Protein AF-0000000084556179 (afdb_homodimer)

InterPro domains:
  IPR007337 RelB antitoxin/Antitoxin DinJ [PF04221] (4-86)
  IPR007337 RelB antitoxin/Antitoxin DinJ [PTHR38781] (1-87)
  IPR007337 RelB antitoxin/Antitoxin DinJ [TIGR02384] (1-87)
  IPR013321 Arc-type ribbon-hel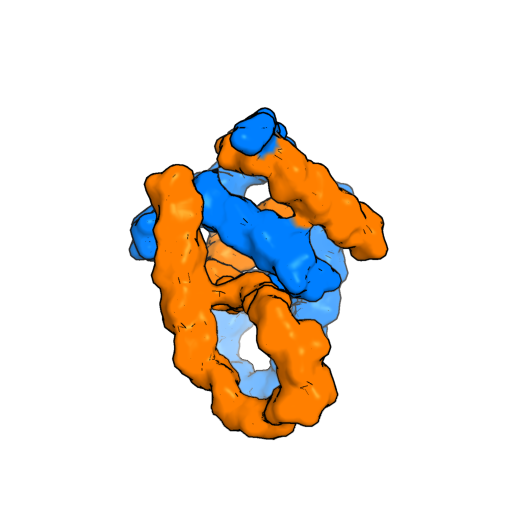ix-helix [G3DSA:1.10.1220.10] (3-83)
  IPR026262 Antitoxin DinJ [PIRSF003108] (1-89)

Structure (mmCIF, N/CA/C/O backbone):
data_AF-0000000084556179-model_v1
#
loop_
_entity.id
_entity.type
_entity.pdbx_description
1 polymer 'Damage-inducible protein J'
#
loop_
_atom_site.group_PDB
_atom_site.id
_atom_site.type_symbol
_atom_site.label_atom_id
_atom_site.label_alt_id
_atom_site.label_comp_id
_atom_site.label_asym_id
_atom_site.label_entity_id
_atom_site.label_seq_id
_atom_site.pdbx_PDB_ins_code
_atom_site.Cartn_x
_atom_site.Cartn_y
_atom_site.Cartn_z
_atom_site.occupancy
_atom_site.B_iso_or_equiv
_atom_site.auth_seq_id
_atom_site.auth_comp_id
_atom_site.auth_asym_id
_atom_site.auth_atom_id
_atom_site.pdbx_PDB_model_num
ATOM 1 N N . MET A 1 1 ? 7.383 20.641 6.957 1 67.94 1 MET A N 1
ATOM 2 C CA . MET A 1 1 ? 7.562 19.297 7.488 1 67.94 1 MET A CA 1
ATOM 3 C C . MET A 1 1 ? 8.719 18.578 6.785 1 67.94 1 MET A C 1
ATOM 5 O O . MET A 1 1 ? 9.008 18.875 5.625 1 67.94 1 MET A O 1
ATOM 9 N N . ALA A 1 2 ? 9.719 18.016 7.484 1 87.38 2 ALA A N 1
ATOM 10 C CA . ALA A 1 2 ? 10.883 17.344 6.914 1 87.38 2 ALA A CA 1
ATOM 11 C C . ALA A 1 2 ? 10.461 16.156 6.055 1 87.38 2 ALA A C 1
ATOM 13 O O . ALA A 1 2 ? 9.508 15.453 6.383 1 87.38 2 ALA A O 1
ATOM 14 N N . THR A 1 3 ? 10.992 16.047 4.801 1 90.12 3 THR A N 1
ATOM 15 C CA . THR A 1 3 ? 10.695 14.938 3.896 1 90.12 3 THR A CA 1
ATOM 16 C C . THR A 1 3 ? 11.734 13.836 4.027 1 90.12 3 THR A C 1
ATOM 18 O O . THR A 1 3 ? 12.852 14.078 4.492 1 90.12 3 THR A O 1
ATOM 21 N N . ALA A 1 4 ? 11.297 12.672 3.801 1 93.12 4 ALA A N 1
ATOM 22 C CA . ALA A 1 4 ? 12.172 11.5 3.777 1 93.12 4 ALA A CA 1
ATOM 23 C C . ALA A 1 4 ? 11.969 10.68 2.504 1 93.12 4 ALA A C 1
ATOM 25 O O . ALA A 1 4 ? 10.875 10.695 1.923 1 93.12 4 ALA A O 1
ATOM 26 N N . ASN A 1 5 ? 13.016 10.07 2.121 1 93.69 5 ASN A N 1
ATOM 27 C CA . ASN A 1 5 ? 12.961 9.188 0.962 1 93.69 5 ASN A CA 1
ATOM 28 C C . ASN A 1 5 ? 12.695 7.738 1.372 1 93.69 5 ASN A C 1
ATOM 30 O O . ASN A 1 5 ? 13.438 7.176 2.184 1 93.69 5 ASN A O 1
ATOM 34 N N . LEU A 1 6 ? 11.648 7.219 0.875 1 94.56 6 LEU A N 1
ATOM 35 C CA . LEU A 1 6 ? 11.352 5.801 1.053 1 94.56 6 LEU A CA 1
ATOM 36 C C . LEU A 1 6 ? 11.867 4.984 -0.128 1 94.56 6 LEU A C 1
ATOM 38 O O . LEU A 1 6 ? 11.492 5.238 -1.274 1 94.56 6 LEU A O 1
ATOM 42 N N . GLN A 1 7 ? 12.797 4.035 0.191 1 94.38 7 GLN A N 1
ATOM 43 C CA . GLN A 1 7 ? 13.422 3.213 -0.841 1 94.38 7 GLN A CA 1
ATOM 44 C C . GLN A 1 7 ? 13.164 1.729 -0.592 1 94.38 7 GLN A C 1
ATOM 46 O O . GLN A 1 7 ? 13.445 1.22 0.496 1 94.38 7 GLN A O 1
ATOM 51 N N . VAL A 1 8 ? 12.648 1.083 -1.588 1 94.88 8 VAL A N 1
ATOM 52 C CA . VAL A 1 8 ? 12.375 -0.347 -1.494 1 94.88 8 VAL A CA 1
ATOM 53 C C . VAL A 1 8 ? 12.828 -1.046 -2.773 1 94.88 8 VAL A C 1
ATOM 55 O O . VAL A 1 8 ? 12.57 -0.562 -3.879 1 94.88 8 VAL A O 1
ATOM 58 N N . ARG A 1 9 ? 13.523 -2.125 -2.576 1 93.88 9 ARG A N 1
ATOM 59 C CA . ARG A 1 9 ? 13.906 -2.951 -3.715 1 93.88 9 ARG A CA 1
ATOM 60 C C . ARG A 1 9 ? 12.828 -3.975 -4.043 1 93.88 9 ARG A C 1
ATOM 62 O O . ARG A 1 9 ? 12.375 -4.711 -3.162 1 93.88 9 ARG A O 1
ATOM 69 N N . ILE A 1 10 ? 12.438 -3.961 -5.316 1 93.94 10 ILE A N 1
ATOM 70 C CA . ILE A 1 10 ? 11.398 -4.895 -5.734 1 93.94 10 ILE A CA 1
ATOM 71 C C . ILE A 1 10 ? 11.703 -5.41 -7.141 1 93.94 10 ILE A C 1
ATOM 73 O O . ILE A 1 10 ? 12.586 -4.891 -7.816 1 93.94 10 ILE A O 1
ATOM 77 N N . ASP A 1 11 ? 11.008 -6.492 -7.527 1 93.94 11 ASP A N 1
ATOM 78 C CA . ASP A 1 11 ? 11.117 -7.004 -8.891 1 93.94 11 ASP A CA 1
ATOM 79 C C . ASP A 1 11 ? 10.773 -5.926 -9.914 1 93.94 11 ASP A C 1
ATOM 81 O O . ASP A 1 11 ? 9.789 -5.199 -9.75 1 93.94 11 ASP A O 1
ATOM 85 N N . ALA A 1 12 ? 11.578 -5.84 -10.898 1 96.06 12 ALA A N 1
ATOM 86 C CA . ALA A 1 12 ? 11.383 -4.82 -11.93 1 96.06 12 ALA A CA 1
ATOM 87 C C . ALA A 1 12 ? 10.031 -4.98 -12.609 1 96.06 12 ALA A C 1
ATOM 89 O O . ALA A 1 12 ? 9.359 -3.99 -12.914 1 96.06 12 ALA A O 1
ATOM 90 N N . ASP A 1 13 ? 9.648 -6.195 -12.906 1 95.5 13 ASP A N 1
ATOM 91 C CA . ASP A 1 13 ? 8.367 -6.461 -13.555 1 95.5 13 ASP A CA 1
ATOM 92 C C . ASP A 1 13 ? 7.207 -6.031 -12.656 1 95.5 13 ASP A C 1
ATOM 94 O O . ASP A 1 13 ? 6.234 -5.438 -13.133 1 95.5 13 ASP A O 1
ATOM 98 N N . LEU A 1 14 ? 7.32 -6.379 -11.414 1 95.31 14 LEU A N 1
ATOM 99 C CA . LEU A 1 14 ? 6.297 -5.977 -10.453 1 95.31 14 LEU A CA 1
ATOM 100 C C . LEU A 1 14 ? 6.188 -4.457 -10.383 1 95.31 14 LEU A C 1
ATOM 102 O O . LEU A 1 14 ? 5.082 -3.91 -10.375 1 95.31 14 LEU A O 1
ATOM 106 N N . LYS A 1 15 ? 7.27 -3.803 -10.281 1 96.75 15 LYS A N 1
ATOM 107 C CA . LYS A 1 15 ? 7.281 -2.342 -10.258 1 96.75 15 LYS A CA 1
ATOM 108 C C . LYS A 1 15 ? 6.586 -1.767 -11.484 1 96.75 15 LYS A C 1
ATOM 110 O O . LYS A 1 15 ? 5.711 -0.904 -11.367 1 96.75 15 LYS A O 1
ATOM 115 N N . ASN A 1 16 ? 6.973 -2.205 -12.664 1 97 16 ASN A N 1
ATOM 116 C CA . ASN A 1 16 ? 6.414 -1.716 -13.922 1 97 16 ASN A CA 1
ATOM 117 C C . ASN A 1 16 ? 4.914 -1.988 -14.016 1 97 16 ASN A C 1
ATOM 119 O O . ASN A 1 16 ? 4.145 -1.114 -14.414 1 97 16 ASN A O 1
ATOM 123 N N . GLU A 1 17 ? 4.512 -3.168 -13.703 1 97.06 17 GLU A N 1
ATOM 124 C CA . GLU A 1 17 ? 3.098 -3.535 -13.75 1 97.06 17 GLU A CA 1
ATOM 125 C C . GLU A 1 17 ? 2.279 -2.691 -12.773 1 97.06 17 GLU A C 1
ATOM 127 O O . GLU A 1 17 ? 1.157 -2.289 -13.086 1 97.06 17 GLU A O 1
ATOM 132 N N . THR A 1 18 ? 2.838 -2.479 -11.625 1 97.88 18 THR A N 1
ATOM 133 C CA . THR A 1 18 ? 2.158 -1.646 -10.641 1 97.88 18 THR A CA 1
ATOM 134 C C . THR A 1 18 ? 1.968 -0.228 -11.172 1 97.88 18 THR A C 1
ATOM 136 O O . THR A 1 18 ? 0.867 0.324 -11.102 1 97.88 18 THR A O 1
ATOM 139 N N . GLU A 1 19 ? 3.012 0.354 -11.695 1 97.88 19 GLU A N 1
ATOM 140 C CA . GLU A 1 19 ? 2.951 1.705 -12.242 1 97.88 19 GLU A CA 1
ATOM 141 C C . GLU A 1 19 ? 1.921 1.802 -13.359 1 97.88 19 GLU A C 1
ATOM 143 O O . GLU A 1 19 ? 1.159 2.77 -13.43 1 97.88 19 GLU A O 1
ATOM 148 N N . GLU A 1 20 ? 1.928 0.778 -14.227 1 97.94 20 GLU A N 1
ATOM 149 C CA . GLU A 1 20 ? 0.973 0.76 -15.328 1 97.94 20 GLU A CA 1
ATOM 150 C C . GLU A 1 20 ? -0.462 0.674 -14.812 1 97.94 20 GLU A C 1
ATOM 152 O O . GLU A 1 20 ? -1.351 1.362 -15.32 1 97.94 20 GLU A O 1
ATOM 157 N N . THR A 1 21 ? -0.708 -0.166 -13.852 1 97.94 21 THR A N 1
ATOM 158 C CA . THR A 1 21 ? -2.037 -0.328 -13.266 1 97.94 21 THR A CA 1
ATOM 159 C C . THR A 1 21 ? -2.5 0.967 -12.609 1 97.94 21 THR A C 1
ATOM 161 O O . THR A 1 21 ? -3.623 1.421 -12.836 1 97.94 21 THR A O 1
ATOM 164 N N . LEU A 1 22 ? -1.622 1.608 -11.844 1 97.69 22 LEU A N 1
ATOM 165 C CA . LEU A 1 22 ? -1.939 2.863 -11.172 1 97.69 22 LEU A CA 1
ATOM 166 C C . LEU A 1 22 ? -2.18 3.977 -12.188 1 97.69 22 LEU A C 1
ATOM 168 O O . LEU A 1 22 ? -3.121 4.762 -12.047 1 97.69 22 LEU A O 1
ATOM 172 N N . LYS A 1 23 ? -1.373 4.008 -13.242 1 97.44 23 LYS A N 1
ATOM 173 C CA . LYS A 1 23 ? -1.529 5.004 -14.297 1 97.44 23 LYS A CA 1
ATOM 174 C C . LYS A 1 23 ? -2.885 4.867 -14.992 1 97.44 23 LYS A C 1
ATOM 176 O O . LYS A 1 23 ? -3.518 5.867 -15.328 1 97.44 23 LYS A O 1
ATOM 181 N N . SER A 1 24 ? -3.287 3.611 -15.18 1 97.38 24 SER A N 1
ATOM 182 C CA . SER A 1 24 ? -4.57 3.354 -15.828 1 97.38 24 SER A CA 1
ATOM 183 C C . SER A 1 24 ? -5.727 3.898 -15 1 97.38 24 SER A C 1
ATOM 185 O O . SER A 1 24 ? -6.82 4.117 -15.523 1 97.38 24 SER A O 1
ATOM 187 N N . MET A 1 25 ? -5.473 4.164 -13.742 1 95.94 25 MET A N 1
ATOM 188 C CA . MET A 1 25 ? -6.465 4.723 -12.828 1 95.94 25 MET A CA 1
ATOM 189 C C . MET A 1 25 ? -6.242 6.219 -12.633 1 95.94 25 MET A C 1
ATOM 191 O O . MET A 1 25 ? -6.953 6.863 -11.859 1 95.94 25 MET A O 1
ATOM 195 N N . GLY A 1 26 ? -5.109 6.703 -13.234 1 96.31 26 GLY A N 1
ATOM 196 C CA . GLY A 1 26 ? -4.785 8.117 -13.117 1 96.31 26 GLY A CA 1
ATOM 197 C C . GLY A 1 26 ? -3.98 8.438 -11.875 1 96.31 26 GLY A C 1
ATOM 198 O O . GLY A 1 26 ? -3.955 9.586 -11.422 1 96.31 26 GLY A O 1
ATOM 199 N N . LEU A 1 27 ? -3.414 7.508 -11.273 1 96.5 27 LEU A N 1
ATOM 200 C CA . LEU A 1 27 ? -2.662 7.715 -10.039 1 96.5 27 LEU A CA 1
ATOM 201 C C . LEU A 1 27 ? -1.168 7.52 -10.273 1 96.5 27 LEU A C 1
ATOM 203 O O . LEU A 1 27 ? -0.769 6.742 -11.141 1 96.5 27 LEU A O 1
ATOM 207 N N . SER A 1 28 ? -0.376 8.172 -9.539 1 96.31 28 SER A N 1
ATOM 208 C CA . SER A 1 28 ? 1.07 7.98 -9.555 1 96.31 28 SER A CA 1
ATOM 209 C C . SER A 1 28 ? 1.51 7.004 -8.469 1 96.31 28 SER A C 1
ATOM 211 O O . SER A 1 28 ? 0.792 6.793 -7.488 1 96.31 28 SER A O 1
ATOM 213 N N . MET A 1 29 ? 2.625 6.402 -8.609 1 96.25 29 MET A N 1
ATOM 214 C CA . MET A 1 29 ? 3.23 5.527 -7.609 1 96.25 29 MET A CA 1
ATOM 215 C C . MET A 1 29 ? 3.393 6.254 -6.277 1 96.25 29 MET A C 1
ATOM 217 O O . MET A 1 29 ? 3.07 5.707 -5.223 1 96.25 29 MET A O 1
ATOM 221 N N . SER A 1 30 ? 3.889 7.473 -6.352 1 95 30 SER A N 1
ATOM 222 C CA . SER A 1 30 ? 4.125 8.281 -5.156 1 95 30 SER A CA 1
ATOM 223 C C . SER A 1 30 ? 2.836 8.477 -4.363 1 95 30 SER A C 1
ATOM 225 O O . SER A 1 30 ? 2.803 8.25 -3.154 1 95 30 SER A O 1
ATOM 227 N N . THR A 1 31 ? 1.811 8.883 -5.039 1 95.44 31 THR A N 1
ATOM 228 C CA . THR A 1 31 ? 0.52 9.125 -4.398 1 95.44 31 THR A CA 1
ATOM 229 C C . THR A 1 31 ? -0.015 7.84 -3.768 1 95.44 31 THR A C 1
ATOM 231 O O . THR A 1 31 ? -0.5 7.859 -2.635 1 95.44 31 THR A O 1
ATOM 234 N N . ALA A 1 32 ? 0.123 6.695 -4.457 1 97.12 32 ALA A N 1
ATOM 235 C CA . ALA A 1 32 ? -0.375 5.41 -3.979 1 97.12 32 ALA A CA 1
ATOM 236 C C . ALA A 1 32 ? 0.372 4.965 -2.725 1 97.12 32 ALA A C 1
ATOM 238 O O . ALA A 1 32 ? -0.244 4.531 -1.747 1 97.12 32 ALA A O 1
ATOM 239 N N . ILE A 1 33 ? 1.605 5.113 -2.723 1 97.31 33 ILE A N 1
ATOM 240 C CA . ILE A 1 33 ? 2.426 4.723 -1.581 1 97.31 33 ILE A CA 1
ATOM 241 C C . ILE A 1 33 ? 2.115 5.629 -0.391 1 97.31 33 ILE A C 1
ATOM 243 O O . ILE A 1 33 ? 2.029 5.16 0.747 1 97.31 33 ILE A O 1
ATOM 247 N N . HIS A 1 34 ? 1.879 6.859 -0.633 1 96.5 34 HIS A N 1
ATOM 248 C CA . HIS A 1 34 ? 1.501 7.801 0.415 1 96.5 34 HIS A CA 1
ATOM 249 C C . HIS A 1 34 ? 0.183 7.398 1.068 1 96.5 34 HIS A C 1
ATOM 251 O O . HIS A 1 34 ? 0.068 7.398 2.295 1 96.5 34 HIS A O 1
ATOM 257 N N . LEU A 1 35 ? -0.733 7.113 0.24 1 96.06 35 LEU A N 1
ATOM 258 C CA . LEU A 1 35 ? -2.041 6.703 0.74 1 96.06 35 LEU A CA 1
ATOM 259 C C . LEU A 1 35 ? -1.934 5.418 1.555 1 96.06 35 LEU A C 1
ATOM 261 O O . LEU A 1 35 ? -2.568 5.289 2.604 1 96.06 35 LEU A O 1
ATOM 265 N N . PHE A 1 36 ? -1.136 4.527 1.051 1 97.12 36 PHE A N 1
ATOM 266 C CA . PHE A 1 36 ? -0.92 3.268 1.75 1 97.12 36 PHE A CA 1
ATOM 267 C C . PHE A 1 36 ? -0.327 3.508 3.133 1 97.12 36 PHE A C 1
ATOM 269 O O . PHE A 1 36 ? -0.87 3.043 4.137 1 97.12 36 PHE A O 1
ATOM 276 N N . CYS A 1 37 ? 0.732 4.27 3.193 1 97.69 37 CYS A N 1
ATOM 277 C CA . CYS A 1 37 ? 1.386 4.562 4.465 1 97.69 37 CYS A CA 1
ATOM 278 C C . CYS A 1 37 ? 0.426 5.254 5.426 1 97.69 37 CYS A C 1
ATOM 280 O O . CYS A 1 37 ? 0.354 4.898 6.602 1 97.69 37 CYS A O 1
ATOM 282 N N . ARG A 1 38 ? -0.322 6.188 4.961 1 96.25 38 ARG A N 1
ATOM 283 C CA . ARG A 1 38 ? -1.285 6.906 5.789 1 96.25 38 ARG A CA 1
ATOM 284 C C . ARG A 1 38 ? -2.338 5.961 6.355 1 96.25 38 ARG A C 1
ATOM 286 O O . ARG A 1 38 ? -2.701 6.055 7.527 1 96.25 38 ARG A O 1
ATOM 293 N N . GLN A 1 39 ? -2.779 5.066 5.523 1 96.69 39 GLN A N 1
ATOM 294 C CA . GLN A 1 39 ? -3.822 4.152 5.977 1 96.69 39 GLN A CA 1
ATOM 295 C C . GLN A 1 39 ? -3.27 3.143 6.98 1 96.69 39 GLN A C 1
ATOM 297 O O . GLN A 1 39 ? -3.975 2.725 7.898 1 96.69 39 GLN A O 1
ATOM 302 N N . VAL A 1 40 ? -2.055 2.711 6.801 1 97.12 40 VAL A N 1
ATOM 303 C CA . VAL A 1 40 ? -1.394 1.854 7.777 1 97.12 40 VAL A CA 1
ATOM 304 C C . VAL A 1 40 ? -1.358 2.553 9.133 1 97.12 40 VAL A C 1
ATOM 306 O O . VAL A 1 40 ? -1.682 1.946 10.164 1 97.12 40 VAL A O 1
ATOM 309 N N . VAL A 1 41 ? -1.027 3.82 9.125 1 95.56 41 VAL A N 1
ATOM 310 C CA . VAL A 1 41 ? -0.911 4.59 10.359 1 95.56 41 VAL A CA 1
ATOM 311 C C . VAL A 1 41 ? -2.301 4.859 10.93 1 95.56 41 VAL A C 1
ATOM 313 O O . VAL A 1 41 ? -2.527 4.68 12.133 1 95.56 41 VAL A O 1
ATOM 316 N N . ASN A 1 42 ? -3.27 5.238 10.102 1 92.94 42 ASN A N 1
ATOM 317 C CA . ASN A 1 42 ? -4.609 5.617 10.539 1 92.94 42 ASN A CA 1
ATOM 318 C C . ASN A 1 42 ? -5.375 4.422 11.102 1 92.94 42 ASN A C 1
ATOM 320 O O . ASN A 1 42 ? -6.125 4.559 12.07 1 92.94 42 ASN A O 1
ATOM 324 N N . GLN A 1 43 ? -5.199 3.268 10.531 1 93.88 43 GLN A N 1
ATOM 325 C CA . GLN A 1 43 ? -6 2.098 10.883 1 93.88 43 GLN A CA 1
ATOM 326 C C . GLN A 1 43 ? -5.219 1.144 11.781 1 93.88 43 GLN A C 1
ATOM 328 O O . GLN A 1 43 ? -5.781 0.188 12.312 1 93.88 43 GLN A O 1
ATOM 333 N N . ARG A 1 44 ? -3.926 1.342 11.883 1 94.31 44 ARG A N 1
ATOM 334 C CA . ARG A 1 44 ? -3.055 0.515 12.711 1 94.31 44 ARG A CA 1
ATOM 335 C C . ARG A 1 44 ? -3.184 -0.959 12.336 1 94.31 44 ARG A C 1
ATOM 337 O O . ARG A 1 44 ? -3.314 -1.815 13.219 1 94.31 44 ARG A O 1
ATOM 344 N N . ARG A 1 45 ? -3.275 -1.255 11.07 1 94.81 45 ARG A N 1
ATOM 345 C CA . ARG A 1 45 ? -3.328 -2.578 10.461 1 94.81 45 ARG A CA 1
ATOM 346 C C . ARG A 1 45 ? -2.861 -2.529 9.008 1 94.81 45 ARG A C 1
ATOM 348 O O . ARG A 1 45 ? -2.596 -1.451 8.477 1 94.81 45 ARG A O 1
ATOM 355 N N . ILE A 1 46 ? -2.684 -3.609 8.391 1 95.31 46 ILE A N 1
ATOM 356 C CA . ILE A 1 46 ? -2.566 -3.662 6.938 1 95.31 46 ILE A CA 1
ATOM 357 C C . ILE A 1 46 ? -3.928 -3.393 6.301 1 95.31 46 ILE A C 1
ATOM 359 O O . ILE A 1 46 ? -4.855 -4.191 6.445 1 95.31 46 ILE A O 1
ATOM 363 N N . PRO A 1 47 ? -4.066 -2.352 5.531 1 96.19 47 PRO A N 1
ATOM 364 C CA . PRO A 1 47 ? -5.398 -1.871 5.152 1 96.19 47 PRO A CA 1
ATOM 365 C C . PRO A 1 47 ? -5.953 -2.588 3.924 1 96.19 47 PRO A C 1
ATOM 367 O O . PRO A 1 47 ? -6.609 -1.963 3.086 1 96.19 47 PRO A O 1
ATOM 370 N N . PHE A 1 48 ? -5.59 -3.812 3.658 1 94.88 48 PHE A N 1
ATOM 371 C CA . PHE A 1 48 ? -6.109 -4.59 2.539 1 94.88 48 PHE A CA 1
ATOM 372 C C . PHE A 1 48 ? -6.074 -6.078 2.85 1 94.88 48 PHE A C 1
ATOM 374 O O . PHE A 1 48 ? -5.355 -6.516 3.75 1 94.88 48 PHE A O 1
ATOM 381 N N . GLU A 1 49 ? -6.844 -6.734 2.055 1 91.81 49 GLU A N 1
ATOM 382 C CA . GLU A 1 49 ? -6.777 -8.188 2.1 1 91.81 49 GLU A CA 1
ATOM 383 C C . GLU A 1 49 ? -5.711 -8.727 1.146 1 91.81 49 GLU A C 1
ATOM 385 O O . GLU A 1 49 ? -5.535 -8.195 0.047 1 91.81 49 GLU A O 1
ATOM 390 N N . ILE A 1 50 ? -4.98 -9.609 1.617 1 90.56 50 ILE A N 1
ATOM 391 C CA . ILE A 1 50 ? -4 -10.266 0.763 1 90.56 50 ILE A CA 1
ATOM 392 C C . ILE A 1 50 ? -4.656 -11.445 0.041 1 90.56 50 ILE A C 1
ATOM 394 O O . ILE A 1 50 ? -5.059 -12.422 0.673 1 90.56 50 ILE A O 1
ATOM 398 N N . VAL A 1 51 ? -4.828 -11.352 -1.217 1 87.25 51 VAL A N 1
ATOM 399 C CA . VAL A 1 51 ? -5.504 -12.352 -2.031 1 87.25 51 VAL A CA 1
ATOM 400 C C . VAL A 1 51 ? -4.5 -13.031 -2.963 1 87.25 51 VAL A C 1
ATOM 402 O O . VAL A 1 51 ? -3.686 -12.359 -3.598 1 87.25 51 VAL A O 1
ATOM 405 N N . ALA A 1 52 ? -4.535 -14.305 -2.932 1 83.19 52 ALA A N 1
ATOM 406 C CA . ALA A 1 52 ? -3.682 -15.047 -3.855 1 83.19 52 ALA A CA 1
ATOM 407 C C . ALA A 1 52 ? -4.117 -14.82 -5.301 1 83.19 52 ALA A C 1
ATOM 409 O O . ALA A 1 52 ? -5.305 -14.648 -5.578 1 83.19 52 ALA A O 1
ATOM 410 N N . PRO A 1 53 ? -3.119 -14.672 -6.086 1 79.81 53 PRO A N 1
ATOM 411 C CA . PRO A 1 53 ? -3.51 -14.586 -7.496 1 79.81 53 PRO A CA 1
ATOM 412 C C . PRO A 1 53 ? -4.371 -15.766 -7.945 1 79.81 53 PRO A C 1
ATOM 414 O O . PRO A 1 53 ? -4.277 -16.859 -7.375 1 79.81 53 PRO A O 1
ATOM 417 N N . PRO A 1 54 ? -5.422 -15.43 -8.75 1 65.31 54 PRO A N 1
ATOM 418 C CA . PRO A 1 54 ? -6.227 -16.547 -9.242 1 65.31 54 PRO A CA 1
ATOM 419 C C . PRO A 1 54 ? -5.379 -17.703 -9.766 1 65.31 54 PRO A C 1
ATOM 421 O O . PRO A 1 54 ? -4.301 -17.484 -10.32 1 65.31 54 PRO A O 1
ATOM 424 N N . LYS A 1 55 ? -5.516 -18.766 -8.992 1 59.25 55 LYS A N 1
ATOM 425 C CA . LYS A 1 55 ? -4.836 -19.938 -9.516 1 59.25 55 LYS A CA 1
ATOM 426 C C . LYS A 1 55 ? -5.242 -20.219 -10.961 1 59.25 55 LYS A C 1
ATOM 428 O O . LYS A 1 55 ? -6.434 -20.328 -11.266 1 59.25 55 LYS A O 1
ATOM 433 N N . TYR A 1 56 ? -4.805 -19.438 -11.867 1 52.47 56 TYR A N 1
ATOM 434 C CA . TYR A 1 56 ? -5.129 -20.016 -13.164 1 52.47 56 TYR A CA 1
ATOM 435 C C . TYR A 1 56 ? -4.785 -21.484 -13.203 1 52.47 56 TYR A C 1
ATOM 437 O O . TYR A 1 56 ? -3.609 -21.859 -13.141 1 52.47 56 TYR A O 1
ATOM 445 N N . ASN A 1 57 ? -5.23 -22.141 -12.219 1 42.75 57 ASN A N 1
ATOM 446 C CA . ASN A 1 57 ? -5.027 -23.547 -12.531 1 42.75 57 ASN A CA 1
ATOM 447 C C . ASN A 1 57 ? -5.23 -23.812 -14.023 1 42.75 57 ASN A C 1
ATOM 449 O O . ASN A 1 57 ? -6.059 -23.172 -14.672 1 42.75 57 ASN A O 1
ATOM 453 N N . GLU A 1 58 ? -4.367 -24.359 -14.688 1 42.41 58 GLU A N 1
ATOM 454 C CA . GLU A 1 58 ? -4.699 -25.094 -15.906 1 42.41 58 GLU A CA 1
ATOM 455 C C . GLU A 1 58 ? -6.141 -25.609 -15.867 1 42.41 58 GLU A C 1
ATOM 457 O O . GLU A 1 58 ? -6.766 -25.781 -16.922 1 42.41 58 GLU A O 1
ATOM 462 N N . GLU A 1 59 ? -6.605 -25.828 -14.664 1 44.72 59 GLU A N 1
ATOM 463 C CA . GLU A 1 59 ? -7.934 -26.422 -14.555 1 44.72 59 GLU A CA 1
ATOM 464 C C . GLU A 1 59 ? -9.031 -25.391 -14.766 1 44.72 59 GLU A C 1
ATOM 466 O O . GLU A 1 59 ? -10.094 -25.703 -15.297 1 44.72 59 GLU A O 1
ATOM 471 N N . THR A 1 60 ? -8.922 -24.094 -14.352 1 50.34 60 THR A N 1
ATOM 472 C CA . THR A 1 60 ? -9.945 -23.125 -14.703 1 50.34 60 THR A CA 1
ATOM 473 C C . THR A 1 60 ? -9.969 -22.875 -16.203 1 50.34 60 THR A C 1
ATOM 475 O O . THR A 1 60 ? -11.031 -22.656 -16.781 1 50.34 60 THR A O 1
ATOM 478 N N . LEU A 1 61 ? -8.797 -22.781 -16.797 1 42.97 61 LEU A N 1
ATOM 479 C CA . LEU A 1 61 ? -8.906 -22.953 -18.234 1 42.97 61 LEU A CA 1
ATOM 480 C C . LEU A 1 61 ? -9.688 -24.219 -18.578 1 42.97 61 LEU A C 1
ATOM 482 O O . LEU A 1 61 ? -10.523 -24.219 -19.484 1 42.97 61 LEU A O 1
ATOM 486 N N . HIS A 1 62 ? -9.359 -25.281 -17.781 1 43.62 62 HIS A N 1
ATOM 487 C CA . HIS A 1 62 ? -10.117 -26.516 -17.984 1 43.62 62 HIS A CA 1
ATOM 488 C C . HIS A 1 62 ? -11.414 -26.5 -17.188 1 43.62 62 HIS A C 1
ATOM 490 O O . HIS A 1 62 ? -12.367 -27.188 -17.547 1 43.62 62 HIS A O 1
ATOM 496 N N . SER A 1 63 ? -11.469 -25.875 -15.977 1 46.12 63 SER A N 1
ATOM 497 C CA . SER A 1 63 ? -12.711 -25.906 -15.203 1 46.12 63 SER A CA 1
ATOM 498 C C . SER A 1 63 ? -13.727 -24.906 -15.734 1 46.12 63 SER A C 1
ATOM 500 O O . SER A 1 63 ? -14.828 -24.781 -15.203 1 46.12 63 SER A O 1
ATOM 502 N N . MET A 1 64 ? -13.641 -23.734 -16.469 1 43.41 64 MET A N 1
ATOM 503 C CA . MET A 1 64 ? -14.805 -23.156 -17.125 1 43.41 64 MET A CA 1
ATOM 504 C C . MET A 1 64 ? -15.797 -24.234 -17.547 1 43.41 64 MET A C 1
ATOM 506 O O . MET A 1 64 ? -17 -23.984 -17.594 1 43.41 64 MET A O 1
ATOM 510 N N . ASP A 1 65 ? -15.312 -25.375 -17.719 1 37.28 65 ASP A N 1
ATOM 511 C CA . ASP A 1 65 ? -16.266 -26.469 -17.859 1 37.28 65 ASP A CA 1
ATOM 512 C C . ASP A 1 65 ? -16.828 -26.875 -16.484 1 37.28 65 ASP A C 1
ATOM 514 O O . ASP A 1 65 ? -18.031 -27.062 -16.344 1 37.28 65 ASP A O 1
ATOM 518 N N . ASP A 1 66 ? -16.047 -27.453 -15.461 1 36.94 66 ASP A N 1
ATOM 519 C CA . ASP A 1 66 ? -16.75 -28.156 -14.391 1 36.94 66 ASP A CA 1
ATOM 520 C C . ASP A 1 66 ? -16.969 -27.266 -13.18 1 36.94 66 ASP A C 1
ATOM 522 O O . ASP A 1 66 ? -17.812 -27.547 -12.328 1 36.94 66 ASP A O 1
ATOM 526 N N . THR A 1 67 ? -16.016 -26.469 -12.57 1 42.31 67 THR A N 1
ATOM 527 C CA . THR A 1 67 ? -15.938 -26.203 -11.141 1 42.31 67 THR A CA 1
ATOM 528 C C . THR A 1 67 ? -16.875 -25.062 -10.758 1 42.31 67 THR A C 1
ATOM 530 O O . THR A 1 67 ? -16.656 -23.906 -11.125 1 42.31 67 THR A O 1
ATOM 533 N N . LEU A 1 68 ? -18.125 -24.969 -10.875 1 37.28 68 LEU A N 1
ATOM 534 C CA . LEU A 1 68 ? -19.125 -24.172 -10.18 1 37.28 68 LEU A CA 1
ATOM 535 C C . LEU A 1 68 ? -18.969 -24.312 -8.664 1 37.28 68 LEU A C 1
ATOM 537 O O . LEU A 1 68 ? -19.734 -23.719 -7.902 1 37.28 68 LEU A O 1
ATOM 541 N N . GLU A 1 69 ? -18.156 -25.297 -8.07 1 34.56 69 GLU A N 1
ATOM 542 C CA . GLU A 1 69 ? -18.453 -25.562 -6.668 1 34.56 69 GLU A CA 1
ATOM 543 C C . GLU A 1 69 ? -17.766 -24.562 -5.754 1 34.56 69 GLU A C 1
ATOM 545 O O . GLU A 1 69 ? -16.859 -23.844 -6.18 1 34.56 69 GLU A O 1
ATOM 550 N N . GLY A 1 70 ? -17.781 -24.594 -4.273 1 35.75 70 GLY A N 1
ATOM 551 C CA . GLY A 1 70 ? -17.844 -23.891 -3.01 1 35.75 70 GLY A CA 1
ATOM 552 C C . GLY A 1 70 ? -16.484 -23.484 -2.484 1 35.75 70 GLY A C 1
ATOM 553 O O . GLY A 1 70 ? -16.312 -23.234 -1.287 1 35.75 70 GLY A O 1
ATOM 554 N N . ARG A 1 71 ? -15.336 -23.375 -3.135 1 38.88 71 ARG A N 1
ATOM 555 C CA . ARG A 1 71 ? -14 -23.469 -2.555 1 38.88 71 ARG A CA 1
ATOM 556 C C . ARG A 1 71 ? -13.555 -22.141 -1.963 1 38.88 71 ARG A C 1
ATOM 558 O O . ARG A 1 71 ? -12.367 -21.922 -1.716 1 38.88 71 ARG A O 1
ATOM 565 N N . ASN A 1 72 ? -14.18 -21.312 -1.355 1 36.78 72 ASN A N 1
ATOM 566 C CA . ASN A 1 72 ? -13.781 -19.938 -1.113 1 36.78 72 ASN A CA 1
ATOM 567 C C . ASN A 1 72 ? -12.82 -19.828 0.071 1 36.78 72 ASN A C 1
ATOM 569 O O . ASN A 1 72 ? -11.906 -19.016 0.061 1 36.78 72 ASN A O 1
ATOM 573 N N . LEU A 1 73 ? -13.062 -20.531 1.198 1 38.78 73 LEU A N 1
ATOM 574 C CA . LEU A 1 73 ? -12.461 -20.109 2.455 1 38.78 73 LEU A CA 1
ATOM 575 C C . LEU A 1 73 ? -11 -20.547 2.539 1 38.78 73 LEU A C 1
ATOM 577 O O . LEU A 1 73 ? -10.172 -19.844 3.127 1 38.78 73 LEU A O 1
ATOM 581 N N . SER A 1 74 ? -10.508 -21.719 2.277 1 44.16 74 SER A N 1
ATOM 582 C CA . SER A 1 74 ? -9.195 -22.328 2.453 1 44.16 74 SER A CA 1
ATOM 583 C C . SER A 1 74 ? -8.148 -21.656 1.568 1 44.16 74 SER A C 1
ATOM 585 O O . SER A 1 74 ? -6.961 -21.656 1.89 1 44.16 74 SER A O 1
ATOM 587 N N . ARG A 1 75 ? -8.523 -20.984 0.664 1 46.75 75 ARG A N 1
ATOM 588 C CA . ARG A 1 75 ? -7.621 -20.422 -0.337 1 46.75 75 ARG A CA 1
ATOM 589 C C . ARG A 1 75 ? -6.938 -19.172 0.189 1 46.75 75 ARG A C 1
ATOM 591 O O . ARG A 1 75 ? -5.77 -18.922 -0.11 1 46.75 75 ARG A O 1
ATOM 598 N N . LYS A 1 76 ? -7.539 -18.609 1.126 1 50.38 76 LYS A N 1
ATOM 599 C CA . LYS A 1 76 ? -6.934 -17.391 1.646 1 50.38 76 LYS A CA 1
ATOM 600 C C . LYS A 1 76 ? -5.684 -17.703 2.463 1 50.38 76 LYS A C 1
ATOM 602 O O . LYS A 1 76 ? -4.66 -17.031 2.326 1 50.38 76 LYS A O 1
ATOM 607 N N . PHE A 1 77 ? -5.707 -18.688 3.361 1 52.16 77 PHE A N 1
ATOM 608 C CA . PHE A 1 77 ? -4.582 -19.031 4.227 1 52.16 77 PHE A CA 1
ATOM 609 C C . PHE A 1 77 ? -3.418 -19.578 3.41 1 52.16 77 PHE A C 1
ATOM 611 O O . PHE A 1 77 ? -2.256 -19.312 3.721 1 52.16 77 PHE A O 1
ATOM 618 N N . SER A 1 78 ? -3.75 -20.375 2.484 1 52.56 78 SER A N 1
ATOM 619 C CA . SER A 1 78 ? -2.693 -20.922 1.646 1 52.56 78 SER A CA 1
ATOM 620 C C . SER A 1 78 ? -1.996 -19.844 0.838 1 52.56 78 SER A C 1
ATOM 622 O O . SER A 1 78 ? -0.792 -19.922 0.587 1 52.56 78 SER A O 1
ATOM 624 N N . THR A 1 79 ? -2.799 -19 0.563 1 53 79 THR A N 1
ATOM 625 C CA . THR A 1 79 ? -2.234 -17.922 -0.25 1 53 79 THR A CA 1
ATOM 626 C C . THR A 1 79 ? -1.324 -17.031 0.588 1 53 79 THR A C 1
ATOM 628 O O . THR A 1 79 ? -0.238 -16.656 0.146 1 53 79 THR A O 1
ATOM 631 N N . VAL A 1 80 ? -1.668 -16.812 1.854 1 58.19 80 VAL A N 1
ATOM 632 C CA . VAL A 1 80 ? -0.822 -16.031 2.74 1 58.19 80 VAL A CA 1
ATOM 633 C C . VAL A 1 80 ? 0.496 -16.766 2.986 1 58.19 80 VAL A C 1
ATOM 635 O O . VAL A 1 80 ? 1.568 -16.156 2.936 1 58.19 80 VAL A O 1
ATOM 638 N N . ASP A 1 81 ? 0.446 -18.062 3.258 1 57.03 81 ASP A N 1
ATOM 639 C CA . ASP A 1 81 ? 1.647 -18.875 3.477 1 57.03 81 ASP A CA 1
ATOM 640 C C . ASP A 1 81 ? 2.543 -18.859 2.24 1 57.03 81 ASP A C 1
ATOM 642 O O . ASP A 1 81 ? 3.764 -18.734 2.352 1 57.03 81 ASP A O 1
ATOM 646 N N . GLU A 1 82 ? 1.947 -19 1.153 1 57.38 82 GLU A N 1
ATOM 647 C CA . GLU A 1 82 ? 2.693 -19 -0.102 1 57.38 82 GLU A CA 1
ATOM 648 C C . GLU A 1 82 ? 3.314 -17.641 -0.375 1 57.38 82 GLU A C 1
ATOM 650 O O . GLU A 1 82 ? 4.434 -17.547 -0.886 1 57.38 82 GLU A O 1
ATOM 655 N N . MET A 1 83 ? 2.586 -16.672 -0.035 1 59.97 83 MET A N 1
ATOM 656 C CA . MET A 1 83 ? 3.098 -15.305 -0.177 1 59.97 83 MET A CA 1
ATOM 657 C C . MET A 1 83 ? 4.309 -15.086 0.726 1 59.97 83 MET A C 1
ATOM 659 O O . MET A 1 83 ? 5.324 -14.539 0.288 1 59.97 83 MET A O 1
ATOM 663 N N . TRP A 1 84 ? 4.203 -15.531 1.892 1 62.31 84 TRP A N 1
ATOM 664 C CA . TRP A 1 84 ? 5.312 -15.383 2.832 1 62.31 84 TRP A CA 1
ATOM 665 C C . TRP A 1 84 ? 6.547 -16.141 2.338 1 62.31 84 TRP A C 1
ATOM 667 O O . TRP A 1 84 ? 7.672 -15.648 2.482 1 62.31 84 TRP A O 1
ATOM 677 N N . ASP A 1 85 ? 6.242 -17.281 1.746 1 60.06 85 ASP A N 1
ATOM 678 C CA . ASP A 1 85 ? 7.34 -18.062 1.188 1 60.06 85 ASP A CA 1
ATOM 679 C C . ASP A 1 85 ? 8.031 -17.297 0.058 1 60.06 85 ASP A C 1
ATOM 681 O O . ASP A 1 85 ? 9.258 -17.344 -0.058 1 60.06 85 ASP A O 1
ATOM 685 N N . ASP A 1 86 ? 7.246 -16.672 -0.615 1 57.31 86 ASP A N 1
ATOM 686 C CA . ASP A 1 86 ? 7.785 -15.922 -1.748 1 57.31 86 ASP A CA 1
ATOM 687 C C . ASP A 1 86 ? 8.562 -14.688 -1.277 1 57.31 86 ASP A C 1
ATOM 689 O O . ASP A 1 86 ? 9.594 -14.336 -1.857 1 57.31 86 ASP A O 1
ATOM 693 N N . LEU A 1 87 ? 8.055 -14.047 -0.33 1 60.09 87 LEU A N 1
ATOM 694 C CA . LEU A 1 87 ? 8.68 -12.852 0.229 1 60.09 87 LEU A CA 1
ATOM 695 C C . LEU A 1 87 ? 9.992 -13.203 0.923 1 60.09 87 LEU A C 1
ATOM 697 O O . LEU A 1 87 ? 10.922 -12.398 0.942 1 60.09 87 LEU A O 1
ATOM 701 N N . ASN A 1 88 ? 10.055 -14.312 1.518 1 53.53 88 ASN A N 1
ATOM 702 C CA . ASN A 1 88 ? 11.25 -14.781 2.209 1 53.53 88 ASN A CA 1
ATOM 703 C C . ASN A 1 88 ? 12.188 -15.523 1.265 1 53.53 88 ASN A C 1
ATOM 705 O O . ASN A 1 88 ? 13.281 -15.93 1.659 1 53.53 88 ASN A O 1
ATOM 709 N N . ALA A 1 89 ? 11.719 -15.75 0.126 1 51 89 ALA A N 1
ATOM 710 C CA . ALA A 1 89 ? 12.594 -16.469 -0.801 1 51 89 ALA A CA 1
ATOM 711 C C . ALA A 1 89 ? 13.461 -15.484 -1.588 1 51 89 ALA A C 1
ATOM 713 O O . ALA A 1 89 ? 13.086 -14.328 -1.782 1 51 89 ALA A O 1
ATOM 714 N N . MET B 1 1 ? 15.336 -12.82 -11.75 1 67.62 1 MET B N 1
ATOM 715 C CA . MET B 1 1 ? 14.438 -11.727 -12.094 1 67.62 1 MET B CA 1
ATOM 716 C C . MET B 1 1 ? 15.07 -10.375 -11.766 1 67.62 1 MET B C 1
ATOM 718 O O . MET B 1 1 ? 15.891 -10.281 -10.844 1 67.62 1 MET B O 1
ATOM 722 N N . ALA B 1 2 ? 15.188 -9.414 -12.703 1 86.94 2 ALA B N 1
ATOM 723 C CA . ALA B 1 2 ? 15.812 -8.109 -12.508 1 86.94 2 ALA B CA 1
ATOM 724 C C . ALA B 1 2 ? 15.102 -7.32 -11.406 1 86.94 2 ALA B C 1
ATOM 726 O O . ALA B 1 2 ? 13.883 -7.391 -11.281 1 86.94 2 ALA B O 1
ATOM 727 N N . THR B 1 3 ? 15.859 -6.758 -10.43 1 90.19 3 THR B N 1
ATOM 728 C CA . THR B 1 3 ? 15.312 -5.961 -9.344 1 90.19 3 THR B CA 1
ATOM 729 C C . THR B 1 3 ? 15.32 -4.477 -9.703 1 90.19 3 THR B C 1
ATOM 731 O O . THR B 1 3 ? 16.078 -4.047 -10.578 1 90.19 3 THR B O 1
ATOM 734 N N . ALA B 1 4 ? 14.391 -3.797 -9.18 1 93.06 4 ALA B N 1
ATOM 735 C CA . ALA B 1 4 ? 14.297 -2.346 -9.328 1 93.06 4 ALA B CA 1
ATOM 736 C C . ALA B 1 4 ? 14.125 -1.666 -7.973 1 93.06 4 ALA B C 1
ATOM 738 O O . ALA B 1 4 ? 13.562 -2.256 -7.043 1 93.06 4 ALA B O 1
ATOM 739 N N . ASN B 1 5 ? 14.641 -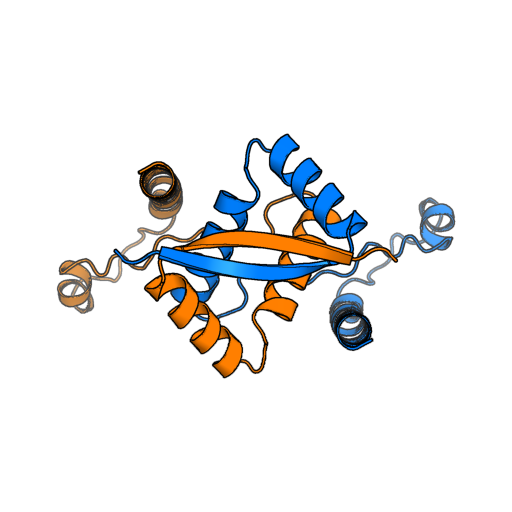0.501 -7.926 1 93.69 5 ASN B N 1
ATOM 740 C CA . ASN B 1 5 ? 14.484 0.307 -6.723 1 93.69 5 ASN B CA 1
ATOM 741 C C . ASN B 1 5 ? 13.273 1.234 -6.82 1 93.69 5 ASN B C 1
ATOM 743 O O . ASN B 1 5 ? 13.164 2.02 -7.762 1 93.69 5 ASN B O 1
ATOM 747 N N . LEU B 1 6 ? 12.398 1.076 -5.926 1 94.5 6 LEU B N 1
ATOM 748 C CA . LEU B 1 6 ? 11.266 1.982 -5.797 1 94.5 6 LEU B CA 1
ATOM 749 C C . LEU B 1 6 ? 11.562 3.086 -4.785 1 94.5 6 LEU B C 1
ATOM 751 O O . LEU B 1 6 ? 11.875 2.805 -3.627 1 94.5 6 LEU B O 1
ATOM 755 N N . GLN B 1 7 ? 11.523 4.359 -5.289 1 94.38 7 GLN B N 1
ATOM 756 C CA . GLN B 1 7 ? 11.836 5.516 -4.457 1 94.38 7 GLN B CA 1
ATOM 757 C C . GLN B 1 7 ? 10.664 6.492 -4.406 1 94.38 7 GLN B C 1
ATOM 759 O O . GLN B 1 7 ? 10.164 6.922 -5.449 1 94.38 7 GLN B O 1
ATOM 764 N N . VAL B 1 8 ? 10.258 6.816 -3.217 1 94.94 8 VAL B N 1
ATOM 765 C CA . VAL B 1 8 ? 9.164 7.758 -3.021 1 94.94 8 VAL B CA 1
ATOM 766 C C . VAL B 1 8 ? 9.523 8.75 -1.917 1 94.94 8 VAL B C 1
ATOM 768 O O . VAL B 1 8 ? 10.039 8.359 -0.868 1 94.94 8 VAL B O 1
ATOM 771 N N . ARG B 1 9 ? 9.297 9.992 -2.215 1 93.94 9 ARG B N 1
ATOM 772 C CA . ARG B 1 9 ? 9.477 11.023 -1.197 1 93.94 9 ARG B CA 1
ATOM 773 C C . ARG B 1 9 ? 8.211 11.195 -0.365 1 93.94 9 ARG B C 1
ATOM 775 O O . ARG B 1 9 ? 7.117 11.367 -0.913 1 93.94 9 ARG B O 1
ATOM 782 N N . ILE B 1 10 ? 8.406 11.109 0.941 1 93.94 10 ILE B N 1
ATOM 783 C CA . ILE B 1 10 ? 7.262 11.25 1.83 1 93.94 10 ILE B CA 1
ATOM 784 C C . ILE B 1 10 ? 7.668 12.023 3.082 1 93.94 10 ILE B C 1
ATOM 786 O O . ILE B 1 10 ? 8.859 12.25 3.318 1 93.94 10 ILE B O 1
ATOM 790 N N . ASP B 1 11 ? 6.664 12.5 3.826 1 93.94 11 ASP B N 1
ATOM 791 C CA . ASP B 1 11 ? 6.918 13.141 5.113 1 93.94 11 ASP B CA 1
ATOM 792 C C . ASP B 1 11 ? 7.703 12.219 6.043 1 93.94 11 ASP B C 1
ATOM 794 O O . ASP B 1 11 ? 7.391 11.031 6.152 1 93.94 11 ASP B O 1
ATOM 798 N N . ALA B 1 12 ? 8.68 12.773 6.652 1 96.12 12 ALA B N 1
ATOM 799 C CA . ALA B 1 12 ? 9.531 11.992 7.539 1 96.12 12 ALA B CA 1
ATOM 800 C C . ALA B 1 12 ? 8.727 11.375 8.68 1 96.12 12 ALA B C 1
ATOM 802 O O . ALA B 1 12 ? 8.969 10.234 9.07 1 96.12 12 ALA B O 1
ATOM 803 N N . ASP B 1 13 ? 7.824 12.133 9.242 1 95.44 13 ASP B N 1
ATOM 804 C CA . ASP B 1 13 ? 6.988 11.633 10.336 1 95.44 13 ASP B CA 1
ATOM 805 C C . ASP B 1 13 ? 6.105 10.477 9.867 1 95.44 13 ASP B C 1
ATOM 807 O O . ASP B 1 13 ? 5.957 9.484 10.578 1 95.44 13 ASP B O 1
ATOM 811 N N . LEU B 1 14 ? 5.523 10.656 8.727 1 95.31 14 LEU B N 1
ATOM 812 C CA . LEU B 1 14 ? 4.703 9.594 8.156 1 95.31 14 LEU B CA 1
ATOM 813 C C . LEU B 1 14 ? 5.523 8.336 7.934 1 95.31 14 LEU B C 1
ATOM 815 O O . LEU B 1 14 ? 5.074 7.23 8.25 1 95.31 14 LEU B O 1
ATOM 819 N N . LYS B 1 15 ? 6.656 8.469 7.379 1 96.75 15 LYS B N 1
ATOM 820 C CA . LYS B 1 15 ? 7.547 7.332 7.16 1 96.75 15 LYS B CA 1
ATOM 821 C C . LYS B 1 15 ? 7.848 6.613 8.477 1 96.75 15 LYS B C 1
ATOM 823 O O . LYS B 1 15 ? 7.715 5.391 8.562 1 96.75 15 LYS B O 1
ATOM 828 N N . ASN B 1 16 ? 8.281 7.344 9.477 1 97 16 ASN B N 1
ATOM 829 C CA . ASN B 1 16 ? 8.641 6.781 10.773 1 97 16 ASN B CA 1
ATOM 830 C C . ASN B 1 16 ? 7.457 6.094 11.438 1 97 16 ASN B C 1
ATOM 832 O O . ASN B 1 16 ? 7.59 4.992 11.969 1 97 16 ASN B O 1
ATOM 836 N N . GLU B 1 17 ? 6.336 6.723 11.445 1 97.06 17 GLU B N 1
ATOM 837 C CA . GLU B 1 17 ? 5.133 6.152 12.047 1 97.06 17 GLU B CA 1
ATOM 838 C C . GLU B 1 17 ? 4.715 4.871 11.336 1 97.06 17 GLU B C 1
ATOM 840 O O . GLU B 1 17 ? 4.281 3.91 11.977 1 97.06 17 GLU B O 1
ATOM 845 N N . THR B 1 18 ? 4.82 4.902 10.055 1 97.88 18 THR B N 1
ATOM 846 C CA . THR B 1 18 ? 4.492 3.707 9.289 1 97.88 18 THR B CA 1
ATOM 847 C C . THR B 1 18 ? 5.414 2.551 9.656 1 97.88 18 THR B C 1
ATOM 849 O O . THR B 1 18 ? 4.953 1.439 9.922 1 97.88 18 THR B O 1
ATOM 852 N N . GLU B 1 19 ? 6.699 2.811 9.68 1 97.88 19 GLU B N 1
ATOM 853 C CA . GLU B 1 19 ? 7.68 1.788 10.031 1 97.88 19 GLU B CA 1
ATOM 854 C C . GLU B 1 19 ? 7.422 1.227 11.422 1 97.88 19 GLU B C 1
ATOM 856 O O . GLU B 1 19 ? 7.5 0.015 11.633 1 97.88 19 GLU B O 1
ATOM 861 N N . GLU B 1 20 ? 7.113 2.137 12.352 1 97.94 20 GLU B N 1
ATOM 862 C CA . GLU B 1 20 ? 6.832 1.711 13.719 1 97.94 20 GLU B CA 1
ATOM 863 C C . GLU B 1 20 ? 5.582 0.838 13.781 1 97.94 20 GLU B C 1
ATOM 865 O O . GLU B 1 20 ? 5.562 -0.176 14.477 1 97.94 20 GLU B O 1
ATOM 870 N N . THR B 1 21 ? 4.543 1.222 13.086 1 97.94 21 THR B N 1
ATOM 871 C CA . THR B 1 21 ? 3.299 0.465 13.055 1 97.94 21 THR B CA 1
ATOM 872 C C . THR B 1 21 ? 3.52 -0.916 12.445 1 97.94 21 THR B C 1
ATOM 874 O O . THR B 1 21 ? 3.086 -1.925 13 1 97.94 21 THR B O 1
ATOM 877 N N . LEU B 1 22 ? 4.246 -0.978 11.344 1 97.69 22 LEU B N 1
ATOM 878 C CA . LEU B 1 22 ? 4.543 -2.24 10.672 1 97.69 22 LEU B CA 1
ATOM 879 C C . LEU B 1 22 ? 5.422 -3.127 11.547 1 97.69 22 LEU B C 1
ATOM 881 O O . LEU B 1 22 ? 5.184 -4.332 11.648 1 97.69 22 LEU B O 1
ATOM 885 N N . LYS B 1 23 ? 6.398 -2.531 12.219 1 97.44 23 LYS B N 1
ATOM 886 C CA . LYS B 1 23 ? 7.281 -3.268 13.117 1 97.44 23 LYS B CA 1
ATOM 887 C C . LYS B 1 23 ? 6.496 -3.9 14.266 1 97.44 23 LYS B C 1
ATOM 889 O O . LYS B 1 23 ? 6.781 -5.027 14.672 1 97.44 23 LYS B O 1
ATOM 894 N N . SER B 1 24 ? 5.516 -3.146 14.75 1 97.38 24 SER B N 1
ATOM 895 C CA . SER B 1 24 ? 4.688 -3.643 15.852 1 97.38 24 SER B CA 1
ATOM 896 C C . SER B 1 24 ? 3.902 -4.883 15.43 1 97.38 24 SER B C 1
ATOM 898 O O . SER B 1 24 ? 3.461 -5.656 16.281 1 97.38 24 SER B O 1
ATOM 900 N N . MET B 1 25 ? 3.771 -5.078 14.148 1 95.94 25 MET B N 1
ATOM 901 C CA . MET B 1 25 ? 3.084 -6.238 13.586 1 95.94 25 MET B CA 1
ATOM 902 C C . MET B 1 25 ? 4.082 -7.301 13.133 1 95.94 25 MET B C 1
ATOM 904 O O . MET B 1 25 ? 3.689 -8.336 12.594 1 95.94 25 MET B O 1
ATOM 908 N N . GLY B 1 26 ? 5.402 -6.93 13.227 1 96.38 26 GLY B N 1
ATOM 909 C CA . GLY B 1 26 ? 6.445 -7.855 12.812 1 96.38 26 GLY B CA 1
ATOM 910 C C . GLY B 1 26 ? 6.762 -7.777 11.328 1 96.38 26 GLY B C 1
ATOM 911 O O . GLY B 1 26 ? 7.312 -8.719 10.758 1 96.38 26 GLY B O 1
ATOM 912 N N . LEU B 1 27 ? 6.367 -6.781 10.695 1 96.5 27 LEU B N 1
ATOM 913 C CA . LEU B 1 27 ? 6.574 -6.648 9.258 1 96.5 27 LEU B CA 1
ATOM 914 C C . LEU B 1 27 ? 7.59 -5.551 8.953 1 96.5 27 LEU B C 1
ATOM 916 O O . LEU B 1 27 ? 7.707 -4.582 9.703 1 96.5 27 LEU B O 1
ATOM 920 N N . SER B 1 28 ? 8.297 -5.676 7.906 1 96.25 28 SER B N 1
ATOM 921 C CA . SER B 1 28 ? 9.203 -4.641 7.418 1 96.25 28 SER B CA 1
ATOM 922 C C . SER B 1 28 ? 8.516 -3.748 6.387 1 96.25 28 SER B C 1
ATOM 924 O O . SER B 1 28 ? 7.523 -4.145 5.773 1 96.25 28 SER B O 1
ATOM 926 N N . MET B 1 29 ? 8.984 -2.582 6.195 1 96.25 29 MET B N 1
ATOM 927 C CA . MET B 1 29 ? 8.516 -1.659 5.164 1 96.25 29 MET B CA 1
ATOM 928 C C . MET B 1 29 ? 8.586 -2.303 3.783 1 96.25 29 MET B C 1
ATOM 930 O O . MET B 1 29 ? 7.645 -2.207 3 1 96.25 29 MET B O 1
ATOM 934 N N . SER B 1 30 ? 9.703 -2.932 3.51 1 95.12 30 SER B N 1
ATOM 935 C CA . SER B 1 30 ? 9.93 -3.574 2.219 1 95.12 30 SER B CA 1
ATOM 936 C C . SER B 1 30 ? 8.852 -4.621 1.931 1 95.12 30 SER B C 1
ATOM 938 O O . SER B 1 30 ? 8.25 -4.621 0.855 1 95.12 30 SER B O 1
ATOM 940 N N . THR B 1 31 ? 8.617 -5.469 2.869 1 95.56 31 THR B N 1
ATOM 941 C CA . THR B 1 31 ? 7.625 -6.527 2.719 1 95.56 31 THR B CA 1
ATOM 942 C C . THR B 1 31 ? 6.234 -5.93 2.496 1 95.56 31 THR B C 1
ATOM 944 O O . THR B 1 31 ? 5.492 -6.387 1.625 1 95.56 31 THR B O 1
ATOM 947 N N . ALA B 1 32 ? 5.891 -4.863 3.23 1 97.12 32 ALA B N 1
ATOM 948 C CA . ALA B 1 32 ? 4.582 -4.219 3.139 1 97.12 32 ALA B CA 1
ATOM 949 C C . ALA B 1 32 ? 4.383 -3.58 1.769 1 97.12 32 ALA B C 1
ATOM 951 O O . ALA B 1 32 ? 3.328 -3.746 1.146 1 97.12 32 ALA B O 1
ATOM 952 N N . ILE B 1 33 ? 5.332 -2.941 1.3 1 97.31 33 ILE B N 1
ATOM 953 C CA . ILE B 1 33 ? 5.262 -2.287 -0.002 1 97.31 33 ILE B CA 1
ATOM 954 C C . ILE B 1 33 ? 5.164 -3.34 -1.104 1 97.31 33 ILE B C 1
ATOM 956 O O . ILE B 1 33 ? 4.402 -3.176 -2.062 1 97.31 33 ILE B O 1
ATOM 960 N N . HIS B 1 34 ? 5.828 -4.418 -0.958 1 96.5 34 HIS B N 1
ATOM 961 C CA . HIS B 1 34 ? 5.758 -5.523 -1.908 1 96.5 34 HIS B CA 1
ATOM 962 C C . HIS B 1 34 ? 4.344 -6.098 -1.98 1 96.5 34 HIS B C 1
ATOM 964 O O . HIS B 1 34 ? 3.82 -6.328 -3.072 1 96.5 34 HIS B O 1
ATOM 970 N N . LEU B 1 35 ? 3.822 -6.328 -0.842 1 96.12 35 LEU B N 1
ATOM 971 C CA . LEU B 1 35 ? 2.469 -6.871 -0.776 1 96.12 35 LEU B CA 1
ATOM 972 C C . LEU B 1 35 ? 1.466 -5.906 -1.401 1 96.12 35 LEU B C 1
ATOM 974 O O . LEU B 1 35 ? 0.561 -6.332 -2.125 1 96.12 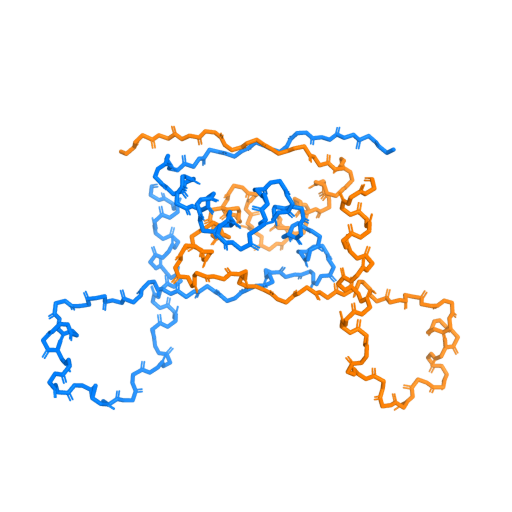35 LEU B O 1
ATOM 978 N N . PHE B 1 36 ? 1.668 -4.66 -1.112 1 97.12 36 PHE B N 1
ATOM 979 C CA . PHE B 1 36 ? 0.799 -3.633 -1.673 1 97.12 36 PHE B CA 1
ATOM 980 C C . PHE B 1 36 ? 0.865 -3.639 -3.195 1 97.12 36 PHE B C 1
ATOM 982 O O . PHE B 1 36 ? -0.165 -3.738 -3.865 1 97.12 36 PHE B O 1
ATOM 989 N N . CYS B 1 37 ? 2.061 -3.594 -3.736 1 97.62 37 CYS B N 1
ATOM 990 C CA . CYS B 1 37 ? 2.242 -3.59 -5.184 1 97.62 37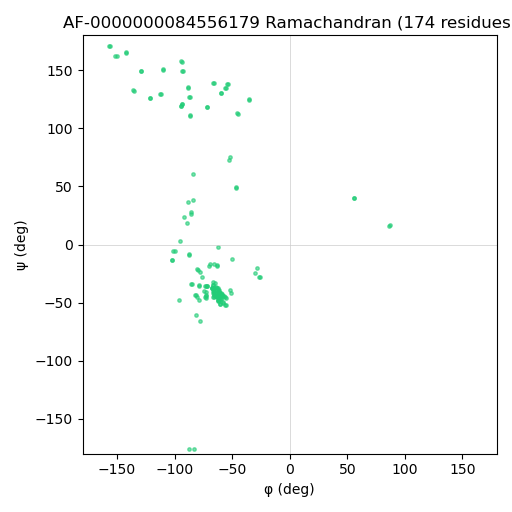 CYS B CA 1
ATOM 991 C C . CYS B 1 37 ? 1.642 -4.844 -5.812 1 97.62 37 CYS B C 1
ATOM 993 O O . CYS B 1 37 ? 0.945 -4.762 -6.824 1 97.62 37 CYS B O 1
ATOM 995 N N . ARG B 1 38 ? 1.843 -5.969 -5.234 1 96.25 38 ARG B N 1
ATOM 996 C CA . ARG B 1 38 ? 1.303 -7.227 -5.742 1 96.25 38 ARG B CA 1
ATOM 997 C C . ARG B 1 38 ? -0.222 -7.199 -5.762 1 96.25 38 ARG B C 1
ATOM 999 O O . ARG B 1 38 ? -0.845 -7.645 -6.727 1 96.25 38 ARG B O 1
ATOM 1006 N N . GLN B 1 39 ? -0.771 -6.664 -4.723 1 96.69 39 GLN B N 1
ATOM 1007 C CA . GLN B 1 39 ? -2.229 -6.641 -4.641 1 96.69 39 GLN B CA 1
ATOM 1008 C C . GLN B 1 39 ? -2.818 -5.641 -5.633 1 96.69 39 GLN B C 1
ATOM 1010 O O . GLN B 1 39 ? -3.904 -5.863 -6.172 1 96.69 39 GLN B O 1
ATOM 1015 N N . VAL B 1 40 ? -2.162 -4.539 -5.855 1 97.12 40 VAL B N 1
ATOM 1016 C CA . VAL B 1 40 ? -2.572 -3.592 -6.887 1 97.12 40 VAL B CA 1
ATOM 1017 C C . VAL B 1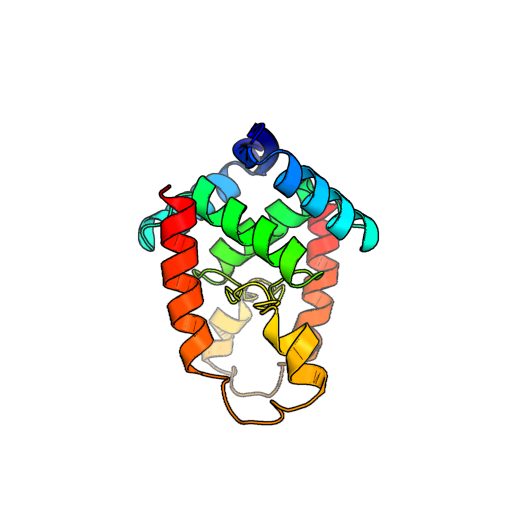 40 ? -2.613 -4.289 -8.242 1 97.12 40 VAL B C 1
ATOM 1019 O O . VAL B 1 40 ? -3.582 -4.145 -8.992 1 97.12 40 VAL B O 1
ATOM 1022 N N . VAL B 1 41 ? -1.599 -5.078 -8.516 1 95.62 41 VAL B N 1
ATOM 1023 C CA . VAL B 1 41 ? -1.495 -5.766 -9.797 1 95.62 41 VAL B CA 1
ATOM 1024 C C . VAL B 1 41 ? -2.52 -6.895 -9.859 1 95.62 41 VAL B C 1
ATOM 1026 O O . VAL B 1 41 ? -3.225 -7.047 -10.859 1 95.62 41 VAL B O 1
ATOM 1029 N N . ASN B 1 42 ? -2.67 -7.68 -8.797 1 93.06 42 ASN B N 1
ATOM 1030 C CA . ASN B 1 42 ? -3.541 -8.852 -8.766 1 93.06 42 ASN B CA 1
ATOM 1031 C C . ASN B 1 42 ? -5.012 -8.453 -8.852 1 93.06 42 ASN B C 1
ATOM 1033 O O . ASN B 1 42 ? -5.805 -9.141 -9.5 1 93.06 42 ASN B O 1
ATOM 1037 N N . GLN B 1 43 ? -5.387 -7.375 -8.242 1 93.88 43 GLN B N 1
ATOM 1038 C CA . GLN B 1 43 ? -6.789 -6.996 -8.117 1 93.88 43 GLN B CA 1
ATOM 1039 C C . GLN B 1 43 ? -7.145 -5.891 -9.109 1 93.88 43 GLN B C 1
ATOM 1041 O O . GLN B 1 43 ? -8.32 -5.555 -9.281 1 93.88 43 GLN B O 1
ATOM 1046 N N . ARG B 1 44 ? -6.152 -5.273 -9.695 1 94.31 44 ARG B N 1
ATOM 1047 C CA . ARG B 1 44 ? -6.344 -4.203 -10.672 1 94.31 44 ARG B CA 1
ATOM 1048 C C . ARG B 1 44 ? -7.195 -3.078 -10.094 1 94.31 44 ARG B C 1
ATOM 1050 O O . ARG B 1 44 ? -8.125 -2.6 -10.742 1 94.31 44 ARG B O 1
ATOM 1057 N N . ARG B 1 45 ? -6.98 -2.746 -8.852 1 94.75 45 ARG B N 1
ATOM 1058 C CA . ARG B 1 45 ? -7.605 -1.664 -8.094 1 94.75 45 ARG B CA 1
ATOM 1059 C C . ARG B 1 45 ? -6.719 -1.231 -6.93 1 94.75 45 ARG B C 1
ATOM 1061 O O . ARG B 1 45 ? -5.684 -1.847 -6.668 1 94.75 45 ARG B O 1
ATOM 1068 N N . ILE B 1 46 ? -7.035 -0.196 -6.281 1 95.44 46 ILE B N 1
ATOM 1069 C CA . ILE B 1 46 ? -6.461 0.103 -4.973 1 95.44 46 ILE B CA 1
ATOM 1070 C C . ILE B 1 46 ? -7.031 -0.854 -3.93 1 95.44 46 ILE B C 1
ATOM 1072 O O . ILE B 1 46 ? -8.227 -0.817 -3.633 1 95.44 46 ILE B O 1
ATOM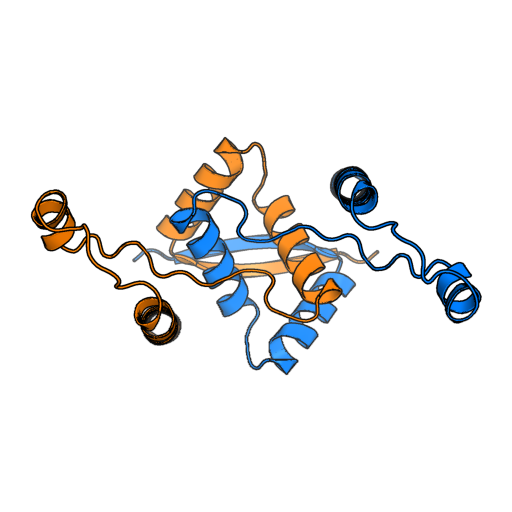 1076 N N . PRO B 1 47 ? -6.207 -1.645 -3.299 1 96.25 47 PRO B N 1
ATOM 1077 C CA . PRO B 1 47 ? -6.719 -2.781 -2.531 1 96.25 47 PRO B CA 1
ATOM 1078 C C . PRO B 1 47 ? -7.113 -2.404 -1.105 1 96.25 47 PRO B C 1
ATOM 1080 O O . PRO B 1 47 ? -6.93 -3.199 -0.179 1 96.25 47 PRO B O 1
ATOM 1083 N N . PHE B 1 48 ? -7.465 -1.184 -0.821 1 94.88 48 PHE B N 1
ATOM 1084 C CA . PHE B 1 48 ? -7.902 -0.75 0.501 1 94.88 48 PHE B CA 1
ATOM 1085 C C . PHE B 1 48 ? -8.898 0.397 0.395 1 94.88 48 PHE B C 1
ATOM 1087 O O . PHE B 1 48 ? -8.977 1.062 -0.641 1 94.88 48 PHE B O 1
ATOM 1094 N N . GLU B 1 49 ? -9.555 0.544 1.495 1 91.94 49 GLU B N 1
ATOM 1095 C CA . GLU B 1 49 ? -10.414 1.719 1.62 1 91.94 49 GLU B CA 1
ATOM 1096 C C . GLU B 1 49 ? -9.641 2.91 2.176 1 91.94 49 GLU B C 1
ATOM 1098 O O . GLU B 1 49 ? -8.789 2.752 3.059 1 91.94 49 GLU B O 1
ATOM 1103 N N . ILE B 1 50 ? -9.836 3.982 1.605 1 90.5 50 ILE B N 1
ATOM 1104 C CA . ILE B 1 50 ? -9.242 5.211 2.117 1 90.5 50 ILE B CA 1
ATOM 1105 C C . ILE B 1 50 ? -10.156 5.828 3.172 1 90.5 50 ILE B C 1
ATOM 1107 O O . ILE B 1 50 ? -11.266 6.266 2.859 1 90.5 50 ILE B O 1
ATOM 1111 N N . VAL B 1 51 ? -9.758 5.828 4.379 1 87.19 51 VAL B N 1
ATOM 1112 C CA . VAL B 1 51 ? -10.555 6.309 5.504 1 87.19 51 VAL B CA 1
ATOM 1113 C C . VAL B 1 51 ? -9.914 7.566 6.086 1 87.19 51 VAL B C 1
ATOM 1115 O O . VAL B 1 51 ? -8.695 7.613 6.293 1 87.19 51 VAL B O 1
ATOM 1118 N N . ALA B 1 52 ? -10.727 8.547 6.238 1 83.31 52 ALA B N 1
ATOM 1119 C CA . ALA B 1 52 ? -10.234 9.766 6.875 1 83.31 52 ALA B CA 1
ATOM 1120 C C . ALA B 1 52 ? -9.891 9.516 8.344 1 83.31 52 ALA B C 1
ATOM 1122 O O . ALA B 1 52 ? -10.523 8.695 9.008 1 83.31 52 ALA B O 1
ATOM 1123 N N . PRO B 1 53 ? -8.812 10.109 8.688 1 79.69 53 PRO B N 1
ATOM 1124 C CA . PRO B 1 53 ? -8.531 9.977 10.117 1 79.69 53 PRO B CA 1
ATOM 1125 C C . PRO B 1 53 ? -9.688 10.438 10.992 1 79.69 53 PRO B C 1
ATOM 1127 O O . PRO B 1 53 ? -10.492 11.273 10.578 1 79.69 53 PRO B O 1
ATOM 1130 N N . PRO B 1 54 ? -9.945 9.648 12.062 1 65.19 54 PRO B N 1
ATOM 1131 C CA . PRO B 1 54 ? -11.016 10.102 12.953 1 65.19 54 PRO B CA 1
ATOM 1132 C C . PRO B 1 54 ? -10.93 11.594 13.281 1 65.19 54 PRO B C 1
ATOM 1134 O O . PRO B 1 54 ? -9.828 12.141 13.383 1 65.19 54 PRO B O 1
ATOM 1137 N N . LYS B 1 55 ? -11.945 12.242 12.734 1 59.03 55 LYS B N 1
ATOM 1138 C CA . LYS B 1 55 ? -11.984 13.648 13.125 1 59.03 55 LYS B CA 1
ATOM 1139 C C . LYS B 1 55 ? -11.922 13.797 14.648 1 59.03 55 LYS B C 1
ATOM 1141 O O . LYS B 1 55 ? -12.719 13.195 15.367 1 59.03 55 LYS B O 1
ATOM 1146 N N . TYR B 1 56 ? -10.812 13.625 15.227 1 52.22 56 TYR B N 1
ATOM 1147 C CA . TYR B 1 56 ? -10.945 14.062 16.609 1 52.22 56 TYR B CA 1
ATOM 1148 C C . TYR B 1 56 ? -11.633 15.414 16.703 1 52.22 56 TYR B C 1
ATOM 1150 O O . TYR B 1 56 ? -11.078 16.438 16.281 1 52.22 56 TYR B O 1
ATOM 1158 N N . ASN B 1 57 ? -12.703 15.484 16.016 1 42.5 57 ASN B N 1
ATOM 1159 C CA . ASN B 1 57 ? -13.344 16.734 16.391 1 42.5 57 ASN B CA 1
ATOM 1160 C C . ASN B 1 57 ? -13.133 17.047 17.875 1 42.5 57 ASN B C 1
ATOM 1162 O O . ASN B 1 57 ? -13.094 16.125 18.703 1 42.5 57 ASN B O 1
ATOM 1166 N N . GLU B 1 58 ? -12.641 18.094 18.234 1 42.03 58 GLU B N 1
ATOM 1167 C CA . GLU B 1 58 ? -12.914 18.609 19.578 1 42.03 58 GLU B CA 1
ATOM 1168 C C . GLU B 1 58 ? -14.258 18.109 20.094 1 42.03 58 GLU B C 1
ATOM 1170 O O . GLU B 1 58 ? -14.445 17.984 21.312 1 42.03 58 GLU B O 1
ATOM 1175 N N . GLU B 1 59 ? -15.148 17.844 19.156 1 44.78 59 GLU B N 1
ATOM 1176 C CA . GLU B 1 59 ? -16.484 17.469 19.578 1 44.78 59 GLU B CA 1
ATOM 1177 C C . GLU B 1 59 ? -16.547 16.016 20.031 1 44.78 59 GLU B C 1
ATOM 1179 O O . GLU B 1 59 ? -17.344 15.664 20.906 1 44.78 59 GLU B O 1
ATOM 1184 N N . THR B 1 60 ? -15.836 15.055 19.453 1 50.19 60 THR B N 1
ATOM 1185 C CA . THR B 1 60 ? -15.82 13.703 20 1 50.19 60 THR B CA 1
ATOM 1186 C C . THR B 1 60 ? -15.156 13.68 21.375 1 50.19 60 THR B C 1
ATOM 1188 O O . THR B 1 60 ? -15.516 12.867 22.219 1 50.19 60 THR B O 1
ATOM 1191 N N . LEU B 1 61 ? -14.086 14.422 21.484 1 42.94 61 LEU B N 1
ATOM 1192 C CA . LEU B 1 61 ? -13.758 14.664 22.891 1 42.94 61 LEU B CA 1
ATOM 1193 C C . LEU B 1 61 ? -14.969 15.195 23.656 1 42.94 61 LEU B C 1
ATOM 1195 O O . LEU B 1 61 ? -15.211 14.789 24.797 1 42.94 61 LEU B O 1
ATOM 1199 N N . HIS B 1 62 ? -15.703 16.094 22.906 1 43.97 62 HIS B N 1
ATOM 1200 C CA . HIS B 1 62 ? -16.922 16.594 23.531 1 43.97 62 HIS B CA 1
ATOM 1201 C C . HIS B 1 62 ? -18.094 15.656 23.281 1 43.97 62 HIS B C 1
ATOM 1203 O O . HIS B 1 62 ? -19.062 15.641 24.047 1 43.97 62 HIS B O 1
ATOM 1209 N N . SER B 1 63 ? -18.203 14.961 22.094 1 46.22 63 SER B N 1
ATOM 1210 C CA . SER B 1 63 ? -19.344 14.078 21.844 1 46.22 63 SER B CA 1
ATOM 1211 C C . SER B 1 63 ? -19.188 12.758 22.609 1 46.22 63 SER B C 1
ATOM 1213 O O . SER B 1 63 ? -20.062 11.898 22.547 1 46.22 63 SER B O 1
ATOM 1215 N N . MET B 1 64 ? -18.156 12.07 23.031 1 43.75 64 MET B N 1
ATOM 1216 C CA . MET B 1 64 ? -18.281 10.977 24 1 43.75 64 MET B CA 1
ATOM 1217 C C . MET B 1 64 ? -19.469 11.195 24.922 1 43.75 64 MET B C 1
ATOM 1219 O O . MET B 1 64 ? -20.078 10.234 25.391 1 43.75 64 MET B O 1
ATOM 1223 N N . ASP B 1 65 ? -19.875 12.414 24.969 1 38.31 65 ASP B N 1
ATOM 1224 C CA . ASP B 1 65 ? -21.188 12.648 25.562 1 38.31 65 ASP B CA 1
ATOM 1225 C C . ASP B 1 65 ? -22.312 12.375 24.562 1 38.31 65 ASP B C 1
ATOM 1227 O O . ASP B 1 65 ? -23.297 11.719 24.891 1 38.31 65 ASP B O 1
ATOM 1231 N N . ASP B 1 66 ? -22.438 13.117 23.312 1 40.03 66 ASP B N 1
ATOM 1232 C CA . ASP B 1 66 ? -23.656 12.984 22.516 1 40.03 66 ASP B CA 1
ATOM 1233 C C . ASP B 1 66 ? -23.484 11.938 21.422 1 40.03 66 ASP B C 1
ATOM 1235 O O . ASP B 1 66 ? -24.312 11.844 20.516 1 40.03 66 ASP B O 1
ATOM 1239 N N . THR B 1 67 ? -22.594 11.219 21.156 1 43.41 67 THR B N 1
ATOM 1240 C CA . THR B 1 67 ? -22.047 10.492 20.016 1 43.41 67 THR B CA 1
ATOM 1241 C C . THR B 1 67 ? -23.062 9.461 19.5 1 43.41 67 THR B C 1
ATOM 1243 O O . THR B 1 67 ? -22.766 8.734 18.547 1 43.41 67 THR B O 1
ATOM 1246 N N . LEU B 1 68 ? -24.25 9.117 19.906 1 37.16 68 LEU B N 1
ATOM 1247 C CA . LEU B 1 68 ? -24.969 7.91 19.516 1 37.16 68 LEU B CA 1
ATOM 1248 C C . LEU B 1 68 ? -25.406 7.984 18.062 1 37.16 68 LEU B C 1
ATOM 1250 O O . LEU B 1 68 ? -25.906 7.004 17.516 1 37.16 68 LEU B O 1
ATOM 1254 N N . GLU B 1 69 ? -25.469 9.211 17.359 1 34.72 69 GLU B N 1
ATOM 1255 C CA . GLU B 1 69 ? -26.344 9.125 16.188 1 34.72 69 GLU B CA 1
ATOM 1256 C C . GLU B 1 69 ? -25.578 8.633 14.961 1 34.72 69 GLU B C 1
ATOM 1258 O O . GLU B 1 69 ? -24.344 8.625 14.953 1 34.72 69 GLU B O 1
ATOM 1263 N N . GLY B 1 70 ? -26.109 8.5 13.594 1 35.62 70 GLY B N 1
ATOM 1264 C CA . GLY B 1 70 ? -26.203 7.773 12.344 1 35.62 70 GLY B CA 1
ATOM 1265 C C . GLY B 1 70 ? -25.172 8.219 11.32 1 35.62 70 GLY B C 1
ATOM 1266 O O . GLY B 1 70 ? -25.359 7.996 10.117 1 35.62 70 GLY B O 1
ATOM 1267 N N . ARG B 1 71 ? -23.984 8.82 11.531 1 38.59 71 ARG B N 1
ATOM 1268 C CA . ARG B 1 71 ? -23.297 9.672 10.555 1 38.59 71 ARG B CA 1
ATOM 1269 C C . ARG B 1 71 ? -22.406 8.844 9.641 1 38.59 71 ARG B C 1
ATOM 1271 O O . ARG B 1 71 ? -21.562 9.391 8.93 1 38.59 71 ARG B O 1
ATOM 1278 N N . ASN B 1 72 ? -22.562 7.742 9.172 1 36.94 72 ASN B N 1
ATOM 1279 C CA . ASN B 1 72 ? -21.547 6.879 8.594 1 36.94 72 ASN B CA 1
ATOM 1280 C C . ASN B 1 72 ? -21.25 7.258 7.145 1 36.94 72 ASN B C 1
ATOM 1282 O O . ASN B 1 72 ? -20.109 7.113 6.68 1 36.94 72 ASN B O 1
ATOM 1286 N N . LEU B 1 73 ? -22.219 7.547 6.285 1 38.59 73 LEU B N 1
ATOM 1287 C CA . LEU B 1 73 ? -22.016 7.438 4.844 1 38.59 73 LEU B CA 1
ATOM 1288 C C . LEU B 1 73 ? -21.281 8.664 4.312 1 38.59 73 LEU B C 1
ATOM 1290 O O . LEU B 1 73 ? -20.469 8.555 3.385 1 38.59 73 LEU B O 1
ATOM 1294 N N . SER B 1 74 ? -21.5 9.914 4.586 1 43.62 74 SER B N 1
ATOM 1295 C CA . SER B 1 74 ? -21.016 11.172 4.039 1 43.62 74 SER B CA 1
ATOM 1296 C C . SER B 1 74 ? -19.547 11.383 4.367 1 43.62 74 SER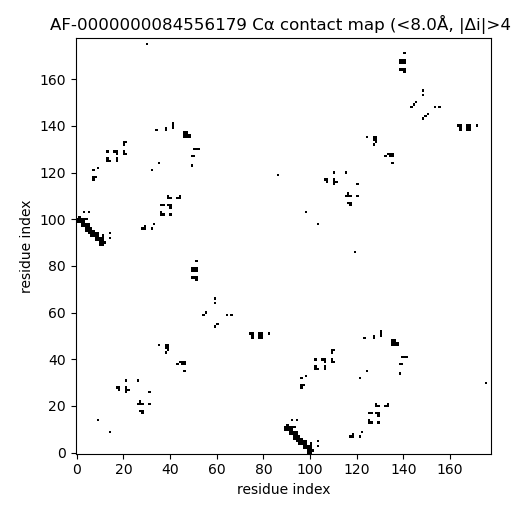 B C 1
ATOM 1298 O O . SER B 1 74 ? -18.828 12.094 3.65 1 43.62 74 SER B O 1
ATOM 1300 N N . ARG B 1 75 ? -19.031 10.727 5.242 1 46.44 75 ARG B N 1
ATOM 1301 C CA . ARG B 1 75 ? -17.688 10.961 5.754 1 46.44 75 ARG B CA 1
ATOM 1302 C C . ARG B 1 75 ? -16.641 10.344 4.836 1 46.44 75 ARG B C 1
ATOM 1304 O O . ARG B 1 75 ? -15.547 10.906 4.66 1 46.44 75 ARG B O 1
ATOM 1311 N N . LYS B 1 76 ? -17.047 9.43 4.086 1 50.03 76 LYS B N 1
ATOM 1312 C CA . LYS B 1 76 ? -16.062 8.789 3.209 1 50.03 76 LYS B CA 1
ATOM 1313 C C . LYS B 1 76 ? -15.68 9.711 2.057 1 50.03 76 LYS B C 1
ATOM 1315 O O . LYS B 1 76 ? -14.5 9.828 1.72 1 50.03 76 LYS B O 1
ATOM 1320 N N . PHE B 1 77 ? -16.609 10.375 1.387 1 52 77 PHE B N 1
ATOM 1321 C CA . PHE B 1 77 ? -16.344 11.234 0.238 1 52 77 PHE B CA 1
ATOM 1322 C C . PHE B 1 77 ? -15.539 12.461 0.655 1 52 77 PHE B C 1
ATOM 1324 O O . PHE B 1 77 ? -14.672 12.922 -0.087 1 52 77 PHE B O 1
ATOM 1331 N N . SER B 1 78 ? -15.891 12.961 1.759 1 52.28 78 SER B N 1
ATOM 1332 C CA . SER B 1 78 ? -15.172 14.141 2.236 1 52.28 78 SER B CA 1
ATOM 1333 C C . SER B 1 78 ? -13.727 13.805 2.57 1 52.28 78 SER B C 1
ATOM 1335 O O . SER B 1 78 ? -12.836 14.633 2.381 1 52.28 78 SER B O 1
ATOM 1337 N N . THR B 1 79 ? -13.68 12.664 2.969 1 52.94 79 THR B N 1
ATOM 1338 C CA . THR B 1 79 ? -12.328 12.266 3.357 1 52.94 79 THR B CA 1
ATOM 1339 C C . THR B 1 79 ? -11.453 12.055 2.127 1 52.94 79 THR B C 1
ATOM 1341 O O . THR B 1 79 ? -10.297 12.484 2.1 1 52.94 79 THR B O 1
ATOM 1344 N N . VAL B 1 80 ? -12.023 11.547 1.044 1 58.12 80 VAL B N 1
ATOM 1345 C CA . VAL B 1 80 ? -11.273 11.359 -0.193 1 58.12 80 VAL B CA 1
ATOM 1346 C C . VAL B 1 80 ? -10.875 12.711 -0.771 1 58.12 80 VAL B C 1
ATOM 1348 O O . VAL B 1 80 ? -9.734 12.906 -1.192 1 58.12 80 VAL B O 1
ATOM 1351 N N . ASP B 1 81 ? -11.797 13.68 -0.811 1 57.12 81 ASP B N 1
ATOM 1352 C CA . ASP B 1 81 ? -11.516 15.023 -1.315 1 57.12 81 ASP B CA 1
ATOM 1353 C C . ASP B 1 81 ? -10.43 15.703 -0.487 1 57.12 81 ASP B C 1
ATOM 1355 O O . ASP B 1 81 ? -9.523 16.344 -1.038 1 57.12 81 ASP B O 1
ATOM 1359 N N . GLU B 1 82 ? -10.555 15.562 0.753 1 57.31 82 GLU B N 1
ATOM 1360 C CA . GLU B 1 82 ? -9.57 16.172 1.651 1 57.31 82 GLU B CA 1
ATOM 1361 C C . GLU B 1 82 ? -8.203 15.516 1.485 1 57.31 82 GLU B C 1
ATOM 1363 O O . GLU B 1 82 ? -7.176 16.188 1.551 1 57.31 82 GLU B O 1
ATOM 1368 N N . MET B 1 83 ? -8.234 14.281 1.282 1 59.88 83 MET B N 1
ATOM 1369 C CA . MET B 1 83 ? -6.992 13.555 1.035 1 59.88 83 MET B CA 1
ATOM 1370 C C . MET B 1 83 ? -6.332 14.031 -0.255 1 59.88 83 MET B C 1
ATOM 1372 O O . MET B 1 83 ? -5.125 14.289 -0.283 1 59.88 83 MET B O 1
ATOM 1376 N N . TRP B 1 84 ? -7.098 14.188 -1.24 1 62.34 84 TRP B N 1
ATOM 1377 C CA . TRP B 1 84 ? -6.57 14.656 -2.518 1 62.34 84 TRP B CA 1
ATOM 1378 C C . TRP B 1 84 ? -5.973 16.047 -2.381 1 62.34 84 TRP B C 1
ATOM 1380 O O . TRP B 1 84 ? -4.938 16.344 -2.977 1 62.34 84 TRP B O 1
ATOM 1390 N N . ASP B 1 85 ? -6.664 16.828 -1.558 1 59.84 85 ASP B N 1
ATOM 1391 C CA . ASP B 1 85 ? -6.164 18.172 -1.312 1 59.84 85 ASP B CA 1
ATOM 1392 C C . ASP B 1 85 ? -4.805 18.141 -0.614 1 59.84 85 ASP B C 1
ATOM 1394 O O . ASP B 1 85 ? -3.916 18.922 -0.932 1 59.84 85 ASP B O 1
ATOM 1398 N N . ASP B 1 86 ? -4.734 17.219 0.193 1 56.97 86 ASP B N 1
ATOM 1399 C CA . ASP B 1 86 ? -3.488 17.109 0.945 1 56.97 86 ASP B CA 1
ATOM 1400 C C . ASP B 1 86 ? -2.363 16.562 0.062 1 56.97 86 ASP B C 1
ATOM 1402 O O . ASP B 1 86 ? -1.212 16.984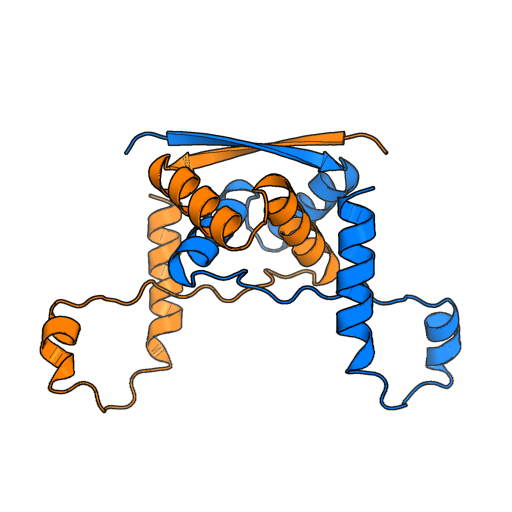 0.193 1 56.97 86 ASP B O 1
ATOM 1406 N N . LEU B 1 87 ? -2.67 15.648 -0.733 1 59.91 87 LEU B N 1
ATOM 1407 C CA . LEU B 1 87 ? -1.702 15.039 -1.643 1 59.91 87 LEU B CA 1
ATOM 1408 C C . LEU B 1 87 ? -1.239 16.047 -2.689 1 59.91 87 LEU B C 1
ATOM 1410 O O . LEU B 1 87 ? -0.098 15.984 -3.154 1 59.91 87 LEU B O 1
ATOM 1414 N N . ASN B 1 88 ? -2.08 16.891 -3.109 1 53.16 88 ASN B N 1
ATOM 1415 C CA . ASN B 1 88 ? -1.774 17.922 -4.098 1 53.16 88 ASN B CA 1
ATOM 1416 C C . ASN B 1 88 ? -1.217 19.188 -3.439 1 53.16 88 ASN B C 1
ATOM 1418 O O . ASN B 1 88 ? -0.803 20.109 -4.129 1 53.16 88 ASN B O 1
ATOM 1422 N N . ALA B 1 89 ? -1.284 19.188 -2.189 1 50.75 89 ALA B N 1
ATOM 1423 C CA . ALA B 1 89 ? -0.757 20.391 -1.536 1 50.75 89 ALA B CA 1
ATOM 1424 C C . ALA B 1 89 ? 0.734 20.234 -1.247 1 50.75 89 ALA B C 1
ATOM 1426 O O . ALA B 1 89 ? 1.236 19.125 -1.09 1 50.75 89 ALA B O 1
#

Solvent-accessible surface area (backbone atoms only — not comparable to full-atom values): 10432 Å² total; per-residue (Å²): 131,64,72,32,77,45,77,34,80,40,48,36,66,56,52,52,48,27,44,52,50,34,45,75,74,72,40,52,63,56,59,52,52,50,52,50,40,49,38,29,52,67,66,68,44,77,60,49,79,77,70,52,65,77,71,72,38,74,47,49,78,53,25,78,71,68,70,82,74,89,73,69,74,69,50,43,59,53,26,50,54,51,47,49,50,55,71,74,93,133,64,71,33,77,44,75,33,80,39,48,36,66,56,52,51,47,27,45,52,52,36,45,74,73,73,39,53,65,56,59,51,52,49,52,50,41,49,38,27,51,68,64,69,45,78,59,46,79,78,71,53,64,78,71,72,38,74,46,48,78,54,21,78,72,68,61,84,72,90,73,70,74,71,51,46,62,54,27,50,54,51,46,50,51,54,71,73,94

Sequence (178 aa):
MATANLQVRIDADLKNETEETLKSMGLSMSTAIHLFCRQVVNQRRIPFEIVAPPKYNEETLHSMDDTLEGRNLSRKFSTVDEMWDDLNAMATANLQVRIDADLKNETEETLKSMGLSMSTAIHLFCRQVVNQRRIPFEIVAPPKYNEETLHSMDDTLEGRNLSRKFSTVDEMWDDLNA

Nearest PDB structures (foldseek):
  4ml0-assembly2_E  TM=5.781E-01  e=1.350E-03  Escherichia coli B str. REL606
  4q2u-assembly1_A  TM=5.778E-01  e=1.554E-03  Escherichia coli K-12
  4fxe-assembly1_A-2  TM=6.751E-01  e=3.213E-02  Escherichia coli K-12
  4ml0-assembly2_E  TM=6.134E-01  e=1.624E-03  Escherichia coli B str. REL606
  4q2u-assembly1_A  TM=5.779E-01  e=2.481E-03  Escherichia coli K-12

Radius of gyration: 18.92 Å; Cα contacts (8 Å, |Δi|>4): 181; chains: 2; bounding box: 42×48×44 Å

Foldseek 3Di:
DDDDDDDDDDDPVVVVVVQVVQVVVPHGPVRVVVVQVVCCVVVVDRPDQDAADPCPPVCVCVCVPPDPDDPPDVRRVVRVVVVVVVVVD/DDDDDDDDDDDPVVVVVVQVVQVVVPHGPVRVVVVQVVCCVVVVDRPDQQAADPCVPCCVVVCVPVPPDDPPDVRRVVRVVVVVVVVVD

Secondary structure (DSSP, 8-state):
--EEEEEEEEEHHHHHHHHHHHHHTT--HHHHHHHHHHHHHHHTS--S---------HHHHHHTTT--S--TTHHHHHHHHHHHHHH--/--EEEEEEEEEHHHHHHHHHHHHHTT--HHHHHHHHHHHHHHHTS--S---------HHHHHHTTTTTS--TTHHHHHHHHHHHHHHH-

Organism: NCBI:txid82374

pLDDT: mean 75.75, std 23.4, range [34.56, 97.94]